Protein AF-A0A838WV63-F1 (afdb_monomer)

Nearest PDB structures (foldseek):
  8u72-assembly1_B  TM=3.103E-01  e=8.820E-01  Thermoflavifilum thermophilum
  8spo-assembly1_M  TM=3.133E-01  e=1.936E+00  Maribacter polysiphoniae
  8spo-assembly1_I  TM=3.544E-01  e=2.868E+00  Maribacter polysiphoniae
  8t17-assembly1_A  TM=2.321E-01  e=3.590E+00  Aequorea victoria

Mean predicted aligned error: 6.1 Å

Solvent-accessible surface area (backbone atoms only — not comparable to full-atom values): 7143 Å² total; per-residue (Å²): 138,81,93,67,79,80,77,50,71,65,59,53,47,53,50,50,51,51,54,49,46,53,54,42,21,76,72,57,63,69,53,69,60,72,39,77,46,80,49,81,47,103,86,50,74,60,31,39,37,38,28,40,41,70,53,100,91,30,85,27,48,41,65,36,60,57,99,84,40,67,54,29,19,42,32,49,40,38,32,34,27,65,35,99,81,69,79,46,87,28,71,48,30,35,39,42,35,35,18,60,29,86,49,75,89,56,80,53,80,46,71,51,76,48,55,65,83,66,83,70,89,122

Radius of gyration: 16.53 Å; Cα contacts (8 Å, |Δi|>4): 216; chains: 1; bounding box: 45×38×55 Å

Secondary structure (DSSP, 8-state):
----PPPPHHHHHHHHHHHHHHHHHHHHS-PPPEEEEEE--TTS--EEEEEE-BSSS-BSSEEEEETTEEEEEEEEEEEEEE-TTSSSEEEEEEEEEEEETT-TTS--SEEEEEETT-----

Foldseek 3Di:
DDPDDQDDLVRQVVVVQVVVQVVCCVQQVHDAHKDWDWDDDPPDFIKIKIWGDPDPPTPRWDFHDDVNAGFKTKTKIWIWGADPVNRHIDTQKMKIFMCGGSCPVDHGPDMDIDHPPPPPPD

Sequence (122 aa):
MSEHGEASLEELVDKFVGDLTRSLNAFAGECPPFKTTVVNSSQTRELVNIRFDQSEEAPGALLLKSRGQGVLSLAVTIGCTWDSASRFLAVEKSSFAVYPYDEVTKEPLFRVEYVRGSNKYR

Organism: NCBI:txid2594913

pLDDT: mean 87.93, std 14.03, range [34.78, 97.88]

Structure (mmCIF, N/CA/C/O backbone):
data_AF-A0A838WV63-F1
#
_entry.id   AF-A0A838WV63-F1
#
loop_
_atom_site.group_PDB
_atom_site.id
_atom_site.type_symbol
_atom_site.label_atom_id
_atom_site.label_alt_id
_atom_site.label_comp_id
_atom_site.label_asym_id
_atom_site.label_entity_id
_atom_site.label_seq_id
_atom_site.pdbx_PDB_ins_code
_atom_site.Cartn_x
_atom_site.Cartn_y
_atom_site.Cartn_z
_atom_site.occupancy
_atom_site.B_iso_or_equiv
_atom_site.auth_seq_id
_atom_site.auth_comp_id
_atom_site.auth_asym_id
_atom_site.auth_atom_id
_atom_site.pdbx_PDB_model_num
ATOM 1 N N . MET A 1 1 ? 7.818 3.273 -38.536 1.00 34.78 1 MET A N 1
ATOM 2 C CA . MET A 1 1 ? 8.295 4.105 -37.416 1.00 34.78 1 MET A CA 1
ATOM 3 C C . MET A 1 1 ? 7.078 4.389 -36.566 1.00 34.78 1 MET A C 1
ATOM 5 O O . MET A 1 1 ? 6.201 5.094 -37.039 1.00 34.78 1 MET A O 1
ATOM 9 N N . SER A 1 2 ? 6.939 3.709 -35.431 1.00 37.53 2 SER A N 1
ATOM 10 C CA . SER A 1 2 ? 5.717 3.772 -34.625 1.00 37.53 2 SER A CA 1
ATOM 11 C C . SER A 1 2 ? 5.930 4.753 -33.477 1.00 37.53 2 SER A C 1
ATOM 13 O O . SER A 1 2 ? 6.744 4.495 -32.596 1.00 37.53 2 SER A O 1
ATOM 15 N N . GLU A 1 3 ? 5.224 5.882 -33.527 1.00 40.59 3 GLU A N 1
ATOM 16 C CA . GLU A 1 3 ? 5.170 6.926 -32.498 1.00 40.59 3 GLU A CA 1
ATOM 17 C C . GLU A 1 3 ? 4.302 6.480 -31.307 1.00 40.59 3 GLU A C 1
ATOM 19 O O . GLU A 1 3 ? 3.187 6.954 -31.095 1.00 40.59 3 GLU A O 1
ATOM 24 N N . HIS A 1 4 ? 4.808 5.544 -30.512 1.00 41.09 4 HIS A N 1
ATOM 25 C CA . HIS A 1 4 ? 4.361 5.379 -29.132 1.00 41.09 4 HIS A CA 1
ATOM 26 C C . HIS A 1 4 ? 5.547 5.754 -28.255 1.00 41.09 4 HIS A C 1
ATOM 28 O O . HIS A 1 4 ? 6.509 4.996 -28.177 1.00 41.09 4 HIS A O 1
ATOM 34 N N . GLY A 1 5 ? 5.516 6.956 -27.671 1.00 52.34 5 GLY A N 1
ATOM 35 C CA . GLY A 1 5 ? 6.478 7.325 -26.636 1.00 52.34 5 GLY A CA 1
ATOM 36 C C . GLY A 1 5 ? 6.446 6.259 -25.544 1.00 52.34 5 GLY A C 1
ATOM 37 O O . GLY A 1 5 ? 5.362 5.859 -25.116 1.00 52.34 5 GLY A O 1
ATOM 38 N N . GLU A 1 6 ? 7.609 5.730 -25.169 1.00 71.69 6 GLU A N 1
ATOM 39 C CA . GLU A 1 6 ? 7.709 4.785 -24.059 1.00 71.69 6 GLU A CA 1
ATOM 40 C C . GLU A 1 6 ? 7.165 5.477 -22.802 1.00 71.69 6 GLU A C 1
ATOM 42 O O . GLU A 1 6 ? 7.687 6.516 -22.399 1.00 71.69 6 GLU A O 1
ATOM 47 N N . ALA A 1 7 ? 6.076 4.945 -22.236 1.00 80.56 7 ALA A N 1
ATOM 48 C CA . ALA A 1 7 ? 5.473 5.497 -21.026 1.00 80.56 7 ALA A CA 1
ATOM 49 C C . ALA A 1 7 ? 6.498 5.485 -19.886 1.00 80.56 7 ALA A C 1
ATOM 51 O O . ALA A 1 7 ? 7.239 4.509 -19.741 1.00 80.56 7 ALA A O 1
ATOM 52 N N . SER A 1 8 ? 6.541 6.538 -19.073 1.00 89.50 8 SER A N 1
ATOM 53 C CA . SER A 1 8 ? 7.466 6.593 -17.936 1.00 89.50 8 SER A CA 1
ATOM 54 C C . SER A 1 8 ? 7.053 5.601 -16.838 1.00 89.50 8 SER A C 1
ATOM 56 O O . SER A 1 8 ? 5.911 5.132 -16.783 1.00 89.50 8 SER A O 1
ATOM 58 N N . LEU A 1 9 ? 7.973 5.272 -15.922 1.00 91.12 9 LEU A N 1
ATOM 59 C CA . LEU A 1 9 ? 7.635 4.414 -14.783 1.00 91.12 9 LEU A CA 1
ATOM 60 C C . LEU A 1 9 ? 6.547 5.059 -13.921 1.00 91.12 9 LEU A C 1
ATOM 62 O O . LEU A 1 9 ? 5.659 4.360 -13.441 1.00 91.12 9 LEU A O 1
ATOM 66 N N . GLU A 1 10 ? 6.612 6.378 -13.753 1.00 91.75 10 GLU A N 1
ATOM 67 C CA . GLU A 1 10 ? 5.632 7.173 -13.013 1.00 91.75 10 GLU A CA 1
ATOM 68 C C . GLU A 1 10 ? 4.235 7.049 -13.635 1.00 91.75 10 GLU A C 1
ATOM 70 O O . GLU A 1 10 ? 3.288 6.730 -12.923 1.00 91.75 10 GLU A O 1
ATOM 75 N N . GLU A 1 11 ? 4.104 7.160 -14.961 1.00 93.00 11 GLU A N 1
ATOM 76 C CA . GLU A 1 11 ? 2.818 6.994 -15.659 1.00 93.00 11 GLU A CA 1
ATOM 77 C C . GLU A 1 11 ? 2.238 5.581 -15.482 1.00 93.00 11 GLU A C 1
ATOM 79 O O . GLU A 1 11 ? 1.032 5.397 -15.276 1.00 93.00 11 GLU A O 1
ATOM 84 N N . LEU A 1 12 ? 3.095 4.555 -15.538 1.00 95.38 12 LEU A N 1
ATOM 85 C CA . LEU A 1 12 ? 2.684 3.173 -15.285 1.00 95.38 12 LEU A CA 1
ATOM 86 C C .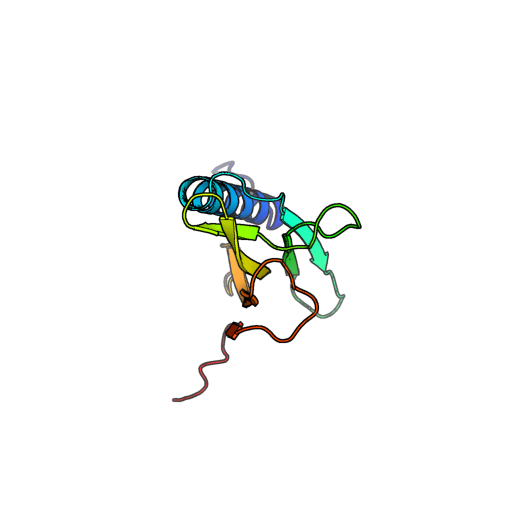 LEU A 1 12 ? 2.273 2.961 -13.823 1.00 95.38 12 LEU A C 1
ATOM 88 O O . LEU A 1 12 ? 1.307 2.237 -13.558 1.00 95.38 12 LEU A O 1
ATOM 92 N N . VAL A 1 13 ? 2.982 3.587 -12.881 1.00 96.69 13 VAL A N 1
ATOM 93 C CA . VAL A 1 13 ? 2.648 3.563 -11.454 1.00 96.69 13 VAL A CA 1
ATOM 94 C C . VAL A 1 13 ? 1.319 4.262 -11.203 1.00 96.69 13 VAL A C 1
ATOM 96 O O . VAL A 1 13 ? 0.487 3.697 -10.501 1.00 96.69 13 VAL A O 1
ATOM 99 N N . ASP A 1 14 ? 1.068 5.420 -11.805 1.00 96.12 14 ASP A N 1
ATOM 100 C CA . ASP A 1 14 ? -0.190 6.151 -11.652 1.00 96.12 14 ASP A CA 1
ATOM 101 C C . ASP A 1 14 ? -1.375 5.327 -12.159 1.00 96.12 14 ASP A C 1
ATOM 103 O O . ASP A 1 14 ? -2.408 5.215 -11.489 1.00 96.12 14 ASP A O 1
ATOM 107 N N . LYS A 1 15 ? -1.209 4.650 -13.301 1.00 96.94 15 LYS A N 1
ATOM 108 C CA . LYS A 1 15 ? -2.216 3.708 -13.800 1.00 96.94 15 LYS A CA 1
ATOM 109 C C . LYS A 1 15 ? -2.452 2.560 -12.814 1.00 96.94 15 LYS A C 1
ATOM 111 O O . LYS A 1 15 ? -3.605 2.246 -12.512 1.00 96.94 15 LYS A O 1
ATOM 116 N N . PHE A 1 16 ? -1.379 1.965 -12.292 1.00 97.12 16 PHE A N 1
ATOM 117 C CA . PHE A 1 16 ? -1.446 0.881 -11.312 1.00 97.12 16 PHE A CA 1
ATOM 118 C C . PHE A 1 16 ? -2.115 1.319 -9.995 1.00 97.12 16 PHE A C 1
ATOM 120 O O . PHE A 1 16 ? -2.966 0.603 -9.468 1.00 97.12 16 PHE A O 1
ATOM 127 N N . VAL A 1 17 ? -1.807 2.518 -9.494 1.00 97.62 17 VAL A N 1
ATOM 128 C CA . VAL A 1 17 ? -2.468 3.134 -8.333 1.00 97.62 17 VAL A CA 1
ATOM 129 C C . VAL A 1 17 ? -3.954 3.354 -8.612 1.00 97.62 17 VAL A C 1
ATOM 131 O O . VAL A 1 17 ? -4.788 3.091 -7.742 1.00 97.62 17 VAL A O 1
ATOM 134 N N . GLY A 1 18 ? -4.309 3.768 -9.829 1.00 97.75 18 GLY A N 1
ATOM 135 C CA . GLY A 1 18 ? -5.697 3.886 -10.269 1.00 97.75 18 GLY A CA 1
ATOM 136 C C . GLY A 1 18 ? -6.448 2.550 -10.230 1.00 97.75 18 GLY A C 1
ATOM 137 O O . GLY A 1 18 ? -7.575 2.492 -9.732 1.00 97.75 18 GLY A O 1
ATOM 138 N N . ASP A 1 19 ? -5.829 1.469 -10.711 1.00 97.56 19 ASP A N 1
ATOM 139 C CA . ASP A 1 19 ? -6.385 0.108 -10.641 1.00 97.56 19 ASP A CA 1
ATOM 140 C C . ASP A 1 19 ? -6.542 -0.381 -9.190 1.00 97.56 19 ASP A C 1
ATOM 142 O O . ASP A 1 19 ? -7.588 -0.933 -8.823 1.00 97.56 19 ASP A O 1
ATOM 146 N N . LEU A 1 20 ? -5.541 -0.130 -8.340 1.00 96.00 20 LEU A N 1
ATOM 147 C CA . LEU A 1 20 ? -5.567 -0.489 -6.921 1.00 96.00 20 LEU A CA 1
ATOM 148 C C . LEU A 1 20 ? -6.677 0.258 -6.172 1.00 96.00 20 LEU A C 1
ATOM 150 O O . LEU A 1 20 ? -7.473 -0.358 -5.465 1.00 96.00 20 LEU A O 1
ATOM 154 N N . THR A 1 21 ? -6.781 1.569 -6.392 1.00 96.94 21 THR A N 1
ATOM 155 C CA . THR A 1 21 ? -7.819 2.430 -5.809 1.00 96.94 21 THR A CA 1
ATOM 156 C C . THR A 1 21 ? -9.214 1.961 -6.207 1.00 96.94 21 THR A C 1
ATOM 158 O O . THR A 1 21 ? -10.086 1.823 -5.351 1.00 96.94 21 THR A O 1
ATOM 161 N N . ARG A 1 22 ? -9.442 1.655 -7.494 1.00 97.12 22 ARG A N 1
ATOM 162 C CA . ARG A 1 22 ? -10.731 1.113 -7.963 1.00 97.12 22 ARG A CA 1
ATOM 163 C C . ARG A 1 22 ? -11.080 -0.206 -7.282 1.00 97.12 22 ARG A C 1
ATOM 165 O O . ARG A 1 22 ? -12.216 -0.379 -6.851 1.00 97.12 22 ARG A O 1
ATOM 172 N N . SER A 1 23 ? -10.108 -1.107 -7.164 1.00 95.88 23 SER A N 1
ATOM 173 C CA . SER A 1 23 ? -10.309 -2.425 -6.555 1.00 95.88 23 SER A CA 1
ATOM 174 C C . SER A 1 23 ? -10.660 -2.316 -5.069 1.00 95.88 23 SER A C 1
ATOM 176 O O . SER A 1 23 ? -11.597 -2.959 -4.600 1.00 95.88 23 SER A O 1
ATOM 178 N N . LEU A 1 24 ? -9.947 -1.463 -4.331 1.00 95.31 24 LEU A N 1
ATOM 179 C CA . LEU A 1 24 ? -10.185 -1.254 -2.904 1.00 95.31 24 LEU A CA 1
ATOM 180 C C . LEU A 1 24 ? -11.479 -0.485 -2.631 1.00 95.31 24 LEU A C 1
ATOM 182 O O . LEU A 1 24 ? -12.191 -0.847 -1.701 1.00 95.31 24 LEU A O 1
ATOM 186 N N . ASN A 1 25 ? -11.837 0.500 -3.458 1.00 95.12 25 ASN A N 1
ATOM 187 C CA . ASN A 1 25 ? -13.146 1.156 -3.384 1.00 95.12 25 ASN A CA 1
ATOM 188 C C . ASN A 1 25 ? -14.286 0.160 -3.617 1.00 95.12 25 ASN A C 1
ATOM 190 O O . ASN A 1 25 ? -15.247 0.130 -2.856 1.00 95.12 25 ASN A O 1
ATOM 194 N N . ALA A 1 26 ? -14.175 -0.700 -4.634 1.00 94.50 26 ALA A N 1
ATOM 195 C CA . ALA A 1 26 ? -15.195 -1.713 -4.901 1.00 94.50 26 ALA A CA 1
ATOM 196 C C . ALA A 1 26 ? -15.385 -2.686 -3.722 1.00 94.50 26 ALA A C 1
ATOM 198 O O . ALA A 1 26 ? -16.488 -3.181 -3.505 1.00 94.50 26 ALA A O 1
ATOM 199 N N . PHE A 1 27 ? -14.323 -2.947 -2.955 1.00 92.44 27 PHE A N 1
ATOM 200 C CA . PHE A 1 27 ? -14.350 -3.853 -1.810 1.00 92.44 27 PHE A CA 1
ATOM 201 C C . PHE A 1 27 ? -14.771 -3.183 -0.491 1.00 92.44 27 PHE A C 1
ATOM 203 O O . PHE A 1 27 ? -15.608 -3.718 0.233 1.00 92.44 27 PHE A O 1
ATOM 210 N N . ALA A 1 28 ? -14.186 -2.031 -0.158 1.00 92.00 28 ALA A N 1
ATOM 211 C CA . ALA A 1 28 ? -14.312 -1.366 1.142 1.00 92.00 28 ALA A CA 1
ATOM 212 C C . ALA A 1 28 ? -15.167 -0.084 1.107 1.00 92.00 28 ALA A C 1
ATOM 214 O O . ALA A 1 28 ? -15.401 0.537 2.146 1.00 92.00 28 ALA A O 1
ATOM 215 N N . GLY A 1 29 ? -15.652 0.312 -0.071 1.00 89.12 29 GLY A N 1
ATOM 216 C CA . GLY A 1 29 ? -16.414 1.537 -0.300 1.00 89.12 29 GLY A CA 1
ATOM 217 C C . GLY A 1 29 ? -15.506 2.738 -0.539 1.00 89.12 29 GLY A C 1
ATOM 218 O O . GLY A 1 29 ? -15.418 3.218 -1.664 1.00 89.12 29 GLY A O 1
ATOM 219 N N . GLU A 1 30 ? -14.836 3.206 0.513 1.00 88.56 30 GLU A N 1
ATOM 220 C CA . GLU A 1 30 ? -13.975 4.391 0.469 1.00 88.56 30 GLU A CA 1
ATOM 221 C C . GLU A 1 30 ? -12.511 4.009 0.697 1.00 88.56 30 GLU A C 1
ATOM 223 O O . GLU A 1 30 ? -12.126 3.521 1.759 1.00 88.56 30 GLU A O 1
ATOM 228 N N . CYS A 1 31 ? -11.697 4.227 -0.330 1.00 92.88 31 CYS A N 1
ATOM 229 C CA . CYS A 1 31 ? -10.264 4.007 -0.339 1.00 92.88 31 CYS A CA 1
ATOM 230 C C . CYS A 1 31 ? -9.548 5.330 -0.054 1.00 92.88 31 CYS A C 1
ATOM 232 O O . CYS A 1 31 ? -9.689 6.266 -0.846 1.00 92.88 31 CYS A O 1
ATOM 234 N N . PRO A 1 32 ? -8.734 5.407 1.014 1.00 93.19 32 PRO A N 1
ATOM 235 C CA . PRO A 1 32 ? -7.841 6.535 1.222 1.00 93.19 32 PRO A CA 1
ATOM 236 C C . PRO A 1 32 ? -6.930 6.741 0.004 1.00 93.19 32 PRO A C 1
ATOM 238 O O . PRO A 1 32 ? -6.578 5.763 -0.672 1.00 93.19 32 PRO A O 1
ATOM 241 N N . PRO A 1 33 ? -6.522 7.987 -0.280 1.00 94.56 33 PRO A N 1
ATOM 242 C CA . PRO A 1 33 ? -5.612 8.260 -1.377 1.00 94.56 33 PRO A CA 1
ATOM 243 C C . PRO A 1 33 ? -4.265 7.573 -1.143 1.00 94.56 33 PRO A C 1
ATOM 245 O O . PRO A 1 33 ? -3.778 7.454 -0.015 1.00 94.56 33 PRO A O 1
ATOM 248 N N . PHE A 1 34 ? -3.642 7.145 -2.236 1.00 96.62 34 PHE A N 1
ATOM 249 C CA . PHE A 1 34 ? -2.252 6.718 -2.221 1.00 96.62 34 PHE A CA 1
ATOM 250 C C . PHE A 1 34 ? -1.327 7.915 -2.423 1.00 96.62 34 PHE A C 1
ATOM 252 O O . PHE A 1 34 ? -1.618 8.827 -3.195 1.00 96.62 34 PHE A O 1
ATOM 259 N N . LYS A 1 35 ? -0.170 7.858 -1.772 1.00 95.62 35 LYS A N 1
ATOM 260 C CA . LYS A 1 35 ? 0.972 8.730 -1.995 1.00 95.62 35 LYS A CA 1
ATOM 261 C C . LYS A 1 35 ? 2.088 7.940 -2.663 1.00 95.62 35 LYS A C 1
ATOM 263 O O . LYS A 1 35 ? 2.465 6.861 -2.191 1.00 95.62 35 LYS A O 1
ATOM 268 N N . THR A 1 36 ? 2.624 8.502 -3.739 1.00 95.94 36 THR A N 1
ATOM 269 C CA . THR A 1 36 ? 3.781 7.977 -4.460 1.00 95.94 36 THR A CA 1
ATOM 270 C C . THR A 1 36 ? 5.026 8.789 -4.105 1.00 95.94 36 THR A C 1
ATOM 272 O O . THR A 1 36 ? 4.984 10.014 -3.996 1.00 95.94 36 THR A O 1
ATOM 275 N N . THR A 1 37 ? 6.147 8.106 -3.886 1.00 94.44 37 THR A N 1
ATOM 276 C CA . THR A 1 37 ? 7.443 8.743 -3.630 1.00 94.44 37 THR A CA 1
ATOM 277 C C . THR A 1 37 ? 8.508 8.078 -4.483 1.00 94.44 37 THR A C 1
ATOM 279 O O . THR A 1 37 ? 8.796 6.890 -4.309 1.00 94.44 37 THR A O 1
ATOM 282 N N . VAL A 1 38 ? 9.129 8.857 -5.365 1.00 91.50 38 VAL A N 1
ATOM 283 C CA . VAL A 1 38 ? 10.284 8.418 -6.149 1.00 91.50 38 VAL A CA 1
ATOM 284 C C . VAL A 1 38 ? 11.519 8.402 -5.254 1.00 91.50 38 VAL A C 1
ATOM 286 O O . VAL A 1 38 ? 11.855 9.388 -4.599 1.00 91.50 38 VAL A O 1
ATOM 289 N N . VAL A 1 39 ? 12.194 7.261 -5.208 1.00 86.81 39 VAL A N 1
ATOM 290 C CA . VAL A 1 39 ? 13.451 7.061 -4.495 1.00 86.81 39 VAL A CA 1
ATOM 291 C C . VAL A 1 39 ? 14.530 6.826 -5.537 1.00 86.81 39 VAL A C 1
ATOM 293 O O . VAL A 1 39 ? 14.744 5.708 -6.002 1.00 86.81 39 VAL A O 1
ATOM 296 N N . ASN A 1 40 ? 15.211 7.911 -5.893 1.00 75.31 40 ASN A N 1
ATOM 297 C CA . ASN A 1 40 ? 16.376 7.874 -6.762 1.00 75.31 40 ASN A CA 1
ATOM 298 C C . ASN A 1 40 ? 17.637 7.846 -5.897 1.00 75.31 40 ASN A C 1
ATOM 300 O O . ASN A 1 40 ? 17.918 8.785 -5.155 1.00 75.31 40 ASN A O 1
ATOM 304 N N . SER A 1 41 ? 18.403 6.762 -5.995 1.00 60.81 41 SER A N 1
ATOM 305 C CA . SER A 1 41 ? 19.779 6.699 -5.505 1.00 60.81 41 SER A CA 1
ATOM 306 C C . SER A 1 41 ? 20.693 6.511 -6.704 1.00 60.81 41 SER A C 1
ATOM 308 O O . SER A 1 41 ? 20.375 5.750 -7.614 1.00 60.81 41 SER A O 1
ATOM 310 N N . SER A 1 42 ? 21.852 7.166 -6.692 1.00 60.47 42 SER A N 1
ATOM 311 C CA . SER A 1 42 ? 22.861 7.092 -7.758 1.00 60.47 42 SER A CA 1
ATOM 312 C C . SER A 1 42 ? 23.385 5.674 -8.035 1.00 60.47 42 SER A C 1
ATOM 314 O O . SER A 1 42 ? 24.103 5.474 -9.010 1.00 60.47 42 SER A O 1
ATOM 316 N N . GLN A 1 43 ? 23.033 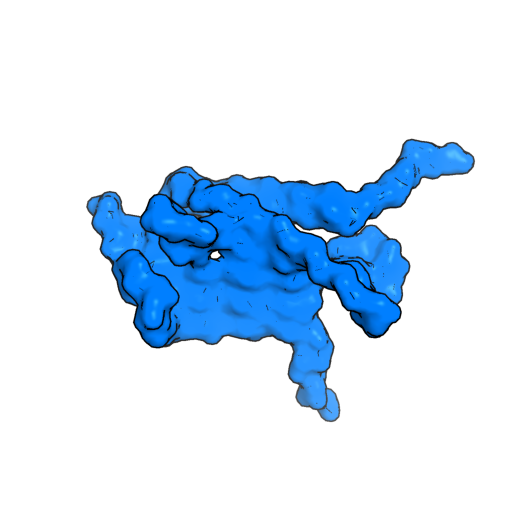4.692 -7.199 1.00 60.69 43 GLN A N 1
ATOM 317 C CA . GLN A 1 43 ? 23.468 3.297 -7.300 1.00 60.69 43 GLN A CA 1
ATOM 318 C C . GLN A 1 43 ? 22.327 2.292 -7.529 1.00 60.69 43 GLN A C 1
ATOM 320 O O . GLN A 1 43 ? 22.605 1.117 -7.765 1.00 60.69 43 GLN A O 1
ATOM 325 N N . THR A 1 44 ? 21.054 2.701 -7.457 1.00 64.69 44 THR A N 1
ATOM 326 C CA . THR A 1 44 ? 19.910 1.785 -7.619 1.00 64.69 44 THR A CA 1
ATOM 327 C C . THR A 1 44 ? 19.069 2.155 -8.829 1.00 64.69 44 THR A C 1
ATOM 329 O O . THR A 1 44 ? 18.985 3.319 -9.209 1.00 64.69 44 THR A O 1
ATOM 332 N N . ARG A 1 45 ? 18.399 1.157 -9.419 1.00 77.19 45 ARG A N 1
ATOM 333 C CA . ARG A 1 45 ? 17.324 1.414 -10.386 1.00 77.19 45 ARG A CA 1
ATOM 334 C C . ARG A 1 45 ? 16.270 2.321 -9.749 1.00 77.19 45 ARG A C 1
ATOM 336 O O . ARG A 1 45 ? 16.059 2.253 -8.537 1.00 77.19 45 ARG A O 1
ATOM 343 N N . GLU A 1 46 ? 15.629 3.134 -10.580 1.00 88.25 46 GLU A N 1
ATOM 344 C CA . GLU A 1 46 ? 14.487 3.961 -10.197 1.00 88.25 46 GLU A CA 1
ATOM 345 C C . GLU A 1 46 ? 13.456 3.112 -9.440 1.00 88.25 46 GLU A C 1
ATOM 347 O O . GLU A 1 46 ? 13.059 2.033 -9.900 1.00 88.25 46 GLU A O 1
ATOM 352 N N . LEU A 1 47 ? 13.073 3.572 -8.249 1.00 92.31 47 LEU A N 1
ATOM 353 C CA . LEU A 1 47 ? 12.111 2.903 -7.384 1.00 92.31 47 LEU A CA 1
ATOM 354 C C . L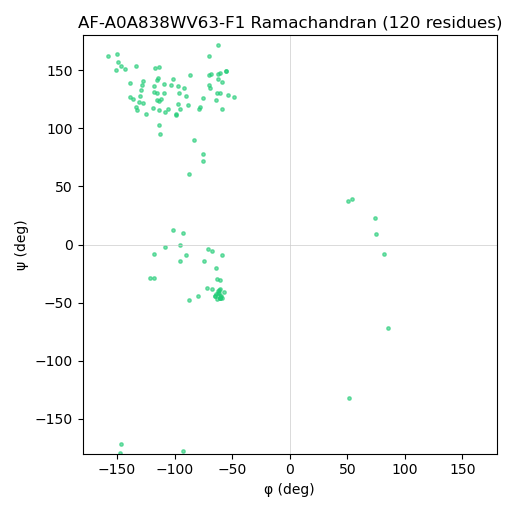EU A 1 47 ? 11.027 3.898 -6.989 1.00 92.31 47 LEU A C 1
ATOM 356 O O . LEU A 1 47 ? 11.309 4.902 -6.340 1.00 92.31 47 LEU A O 1
ATOM 360 N N . VAL A 1 48 ? 9.777 3.582 -7.296 1.00 95.50 48 VAL A N 1
ATOM 361 C CA . VAL A 1 48 ? 8.617 4.365 -6.874 1.00 95.50 48 VAL A CA 1
ATOM 362 C C . VAL A 1 48 ? 7.909 3.610 -5.758 1.00 95.50 48 VAL A C 1
ATOM 364 O O . VAL A 1 48 ? 7.441 2.490 -5.953 1.00 95.50 48 VAL A O 1
ATOM 367 N N . ASN A 1 49 ? 7.855 4.197 -4.564 1.00 96.12 49 ASN A N 1
ATOM 368 C CA . ASN A 1 49 ? 7.126 3.620 -3.438 1.00 96.12 49 ASN A CA 1
ATOM 369 C C . ASN A 1 49 ? 5.701 4.162 -3.403 1.00 96.12 49 ASN A C 1
ATOM 371 O O . ASN A 1 49 ? 5.493 5.365 -3.500 1.00 96.12 49 ASN A O 1
ATOM 375 N N . ILE A 1 50 ? 4.747 3.266 -3.206 1.00 97.50 50 ILE A N 1
ATOM 376 C CA . ILE A 1 50 ? 3.317 3.521 -3.095 1.00 97.50 50 ILE A CA 1
ATOM 377 C C . ILE A 1 50 ? 2.905 3.136 -1.678 1.00 97.50 50 ILE A C 1
ATOM 379 O O . ILE A 1 50 ? 3.216 2.032 -1.226 1.00 97.50 50 ILE A O 1
ATOM 383 N N . ARG A 1 51 ? 2.194 4.021 -0.986 1.00 96.94 51 ARG A N 1
ATOM 384 C CA . ARG A 1 51 ? 1.546 3.744 0.305 1.00 96.94 51 ARG A CA 1
ATOM 385 C C . ARG A 1 51 ? 0.298 4.601 0.454 1.00 96.94 51 ARG A C 1
ATOM 387 O O . ARG A 1 51 ? 0.160 5.568 -0.286 1.00 96.94 51 ARG A O 1
ATOM 394 N N . PHE A 1 52 ? -0.596 4.286 1.385 1.00 96.25 52 PHE A N 1
ATOM 395 C CA . PHE A 1 52 ? -1.657 5.238 1.730 1.00 96.25 52 PHE A CA 1
ATOM 396 C C . PHE A 1 52 ? -1.055 6.536 2.266 1.00 96.25 52 PHE A C 1
ATOM 398 O O . PHE A 1 52 ? 0.014 6.519 2.887 1.00 96.25 52 PHE A O 1
ATOM 405 N N . ASP A 1 53 ? -1.728 7.654 2.011 1.00 93.56 53 ASP A N 1
ATOM 406 C CA . ASP A 1 53 ? -1.314 8.921 2.596 1.00 93.56 53 ASP A CA 1
ATOM 407 C C . ASP A 1 53 ? -1.409 8.867 4.126 1.00 93.56 53 ASP A C 1
ATOM 409 O O . ASP A 1 53 ? -2.300 8.228 4.692 1.00 93.56 53 ASP A O 1
ATOM 413 N N . GLN A 1 54 ? -0.441 9.502 4.782 1.00 88.56 54 GLN A N 1
ATOM 414 C CA . GLN A 1 54 ? -0.288 9.468 6.230 1.00 88.56 54 GLN A CA 1
ATOM 415 C C . GLN A 1 54 ? -0.069 10.888 6.754 1.00 88.56 54 GLN A C 1
ATOM 417 O O . GLN A 1 54 ? 0.952 11.512 6.450 1.00 88.56 54 GLN A O 1
ATOM 422 N N . SER A 1 55 ? -1.016 11.363 7.556 1.00 86.25 55 SER A N 1
ATOM 423 C CA . SER A 1 55 ? -1.027 12.668 8.224 1.00 86.25 55 SER A CA 1
ATOM 424 C C . SER A 1 55 ? -1.717 12.547 9.589 1.00 86.25 55 SER A C 1
ATOM 426 O O . SER A 1 55 ? -2.024 11.441 10.032 1.00 86.25 55 SER A O 1
ATOM 428 N N . GLU A 1 56 ? -1.967 13.665 10.273 1.00 80.12 56 GLU A N 1
ATOM 429 C CA . GLU A 1 56 ? -2.783 13.654 11.496 1.00 80.12 56 GLU A CA 1
ATOM 430 C C . GLU A 1 56 ? -4.233 13.215 11.212 1.00 80.12 56 GLU A C 1
ATOM 432 O O . GLU A 1 56 ? -4.869 12.579 12.048 1.00 80.12 56 GLU A O 1
ATOM 437 N N . GLU A 1 57 ? -4.733 13.487 10.006 1.00 79.88 57 GLU A N 1
ATOM 438 C CA . GLU A 1 57 ? -6.084 13.160 9.542 1.00 79.88 57 GLU A CA 1
ATOM 439 C C . GLU A 1 57 ? -6.163 11.834 8.768 1.00 79.88 57 GLU A C 1
ATOM 441 O O . GLU A 1 57 ? -7.258 11.315 8.543 1.00 79.88 57 GLU A O 1
ATOM 446 N N . ALA A 1 58 ? -5.021 11.279 8.350 1.00 83.81 58 ALA A N 1
ATOM 447 C CA . ALA A 1 58 ? -4.944 10.052 7.565 1.00 83.81 58 ALA A CA 1
ATOM 448 C C . ALA A 1 58 ? -4.030 9.025 8.256 1.00 83.81 58 ALA A C 1
ATOM 450 O O . ALA A 1 58 ? -2.814 9.212 8.292 1.00 83.81 58 ALA A O 1
ATOM 451 N N . PRO A 1 59 ? -4.554 7.892 8.757 1.00 85.62 59 PRO A N 1
ATOM 452 C CA . PRO A 1 59 ? -3.752 6.932 9.517 1.00 85.62 59 PRO A CA 1
ATOM 453 C C . PRO A 1 59 ? -2.734 6.156 8.662 1.00 85.62 59 PRO A C 1
ATOM 455 O O . PRO A 1 59 ? -1.962 5.366 9.197 1.00 85.62 59 PRO A O 1
ATOM 458 N N . GLY A 1 60 ? -2.706 6.334 7.336 1.00 93.00 60 GLY A N 1
ATOM 459 C CA . GLY A 1 60 ? -1.862 5.524 6.453 1.00 93.00 60 GLY A CA 1
ATOM 460 C C . GLY A 1 60 ? -2.381 4.097 6.253 1.00 93.00 60 GLY A C 1
ATOM 461 O O . GLY A 1 60 ? -1.607 3.201 5.911 1.00 93.00 60 GLY A O 1
ATOM 462 N N . ALA A 1 61 ? -3.682 3.869 6.454 1.00 94.62 61 ALA A N 1
ATOM 463 C CA . ALA A 1 61 ? -4.323 2.573 6.264 1.00 94.62 61 ALA A CA 1
ATOM 464 C C . ALA A 1 61 ? -5.783 2.695 5.820 1.00 94.62 61 ALA A C 1
ATOM 466 O O . ALA A 1 61 ? -6.456 3.690 6.084 1.00 94.62 61 ALA A O 1
ATOM 467 N N . LEU A 1 62 ? -6.275 1.634 5.186 1.00 95.06 62 LEU A N 1
ATOM 468 C CA . LEU A 1 62 ? -7.677 1.448 4.836 1.00 95.06 62 LEU A CA 1
ATOM 469 C C . LEU A 1 62 ? -8.426 0.762 5.985 1.00 95.06 62 LEU A C 1
ATOM 471 O O . LEU A 1 62 ? -8.114 -0.382 6.321 1.00 95.06 62 LEU A O 1
ATOM 475 N N . LEU A 1 63 ? -9.449 1.421 6.536 1.00 94.25 63 LEU A N 1
ATOM 476 C CA . LEU A 1 63 ? -10.332 0.834 7.546 1.00 94.25 63 LEU A CA 1
ATOM 477 C C . LEU A 1 63 ? -11.371 -0.092 6.894 1.00 94.25 63 LEU A C 1
ATOM 479 O O . LEU A 1 63 ? -12.249 0.346 6.152 1.00 94.25 63 LEU A O 1
ATOM 483 N N . LEU A 1 64 ? -11.311 -1.376 7.229 1.00 94.31 64 LEU A N 1
ATOM 484 C CA . LEU A 1 64 ? -12.252 -2.402 6.798 1.00 94.31 64 LEU A CA 1
ATOM 485 C C . LEU A 1 64 ? -13.397 -2.517 7.801 1.00 94.31 64 LEU A C 1
ATOM 487 O O . LEU A 1 64 ? -13.187 -2.692 9.007 1.00 94.31 64 LEU A O 1
ATOM 491 N N . LYS A 1 65 ? -14.627 -2.438 7.289 1.00 93.75 65 LYS A N 1
ATOM 492 C CA . LYS A 1 65 ? -15.841 -2.386 8.104 1.00 93.75 65 LYS A CA 1
ATOM 493 C C . LYS A 1 65 ? -16.641 -3.683 8.001 1.00 93.75 65 LYS A C 1
ATOM 495 O O . LYS A 1 65 ? -16.859 -4.204 6.913 1.00 93.75 65 LYS A O 1
ATOM 500 N N . SER A 1 66 ? -17.159 -4.155 9.130 1.00 92.50 66 SER A N 1
ATOM 501 C CA . SER A 1 66 ? -18.188 -5.191 9.209 1.00 92.50 66 SER A CA 1
ATOM 502 C C . SER A 1 66 ? -19.459 -4.570 9.770 1.00 92.50 66 SER A C 1
ATOM 504 O O . SER A 1 66 ? -19.432 -3.954 10.832 1.00 92.50 66 SER A O 1
ATOM 506 N N . ARG A 1 67 ? -20.579 -4.675 9.041 1.00 91.94 67 ARG A N 1
ATOM 507 C CA . ARG A 1 67 ? -21.864 -4.047 9.421 1.00 91.94 67 ARG A CA 1
ATOM 508 C C . ARG A 1 67 ? -21.731 -2.549 9.763 1.00 91.94 67 ARG A C 1
ATOM 510 O O . ARG A 1 67 ? -22.366 -2.056 10.688 1.00 91.94 67 ARG A O 1
ATOM 517 N N . GLY A 1 68 ? -20.873 -1.838 9.030 1.00 89.75 68 GLY A N 1
ATOM 518 C CA . GLY A 1 68 ? -20.595 -0.411 9.234 1.00 89.75 68 GLY A CA 1
ATOM 519 C C . GLY A 1 68 ? -19.592 -0.089 10.349 1.00 89.75 68 GLY A C 1
ATOM 520 O O . GLY A 1 68 ? -19.161 1.056 10.442 1.00 89.75 68 GLY A O 1
ATOM 521 N N . GLN A 1 69 ? -19.167 -1.072 11.147 1.00 92.31 69 GLN A N 1
ATOM 522 C CA . GLN A 1 69 ? -18.188 -0.890 12.220 1.00 92.31 69 GLN A CA 1
ATOM 523 C C . GLN A 1 69 ? -16.784 -1.260 11.742 1.00 92.31 69 GLN A C 1
ATOM 525 O O . GLN A 1 69 ? -16.598 -2.328 11.165 1.00 92.31 69 GLN A O 1
ATOM 530 N N . GLY A 1 70 ? -15.798 -0.393 11.978 1.00 92.50 70 GLY A N 1
ATOM 531 C CA . GLY A 1 70 ? -14.394 -0.683 11.685 1.00 92.50 70 GLY A CA 1
ATOM 532 C C . GLY A 1 70 ? -13.890 -1.842 12.540 1.00 92.50 70 GLY A C 1
ATOM 533 O O . GLY A 1 70 ? -14.002 -1.793 13.760 1.00 92.50 70 GLY A O 1
ATOM 534 N N . VAL A 1 71 ? -13.368 -2.888 11.903 1.00 94.69 71 VAL A N 1
ATOM 535 C CA . VAL A 1 71 ? -12.894 -4.103 12.591 1.00 94.69 71 VAL A CA 1
ATOM 536 C C . VAL A 1 71 ? -11.424 -4.393 12.327 1.00 94.69 71 VAL A C 1
ATOM 538 O O . VAL A 1 71 ? -10.764 -4.987 13.175 1.00 94.69 71 VAL A O 1
ATOM 541 N N . LEU A 1 72 ? -10.907 -3.975 11.172 1.00 95.38 72 LEU A N 1
ATOM 542 C CA . LEU A 1 72 ? -9.523 -4.193 10.765 1.00 95.38 72 LEU A CA 1
ATOM 543 C C . LEU A 1 72 ? -9.008 -2.982 9.998 1.00 95.38 72 LEU A C 1
ATOM 545 O O . LEU A 1 72 ? -9.777 -2.352 9.277 1.00 95.38 72 LEU A O 1
ATOM 549 N N . SER A 1 73 ? -7.707 -2.731 10.062 1.00 95.56 73 SER A N 1
ATOM 550 C CA . SER A 1 73 ? -7.031 -1.769 9.192 1.00 95.56 73 SER A CA 1
ATOM 551 C C . SER A 1 73 ? -5.996 -2.464 8.330 1.00 95.56 73 SER A C 1
ATOM 553 O O . SER A 1 73 ? -5.239 -3.303 8.811 1.00 95.56 73 SER A O 1
ATOM 555 N N . LEU A 1 74 ? -5.955 -2.105 7.052 1.00 96.25 74 LEU A N 1
ATOM 556 C CA . LEU A 1 74 ? -4.987 -2.603 6.086 1.00 96.25 74 LEU A CA 1
ATOM 557 C C . LEU A 1 74 ? -3.991 -1.494 5.744 1.00 96.25 74 LEU A C 1
ATOM 559 O O . LEU A 1 74 ? -4.360 -0.515 5.097 1.00 96.25 74 LEU A O 1
ATOM 563 N N . ALA A 1 75 ? -2.726 -1.669 6.118 1.00 96.00 75 ALA A N 1
ATOM 564 C CA . ALA A 1 75 ? -1.633 -0.837 5.628 1.00 96.00 75 ALA A CA 1
ATOM 565 C C . ALA A 1 75 ? -0.934 -1.534 4.456 1.00 96.00 75 ALA A C 1
ATOM 567 O O . ALA A 1 75 ? -0.659 -2.739 4.500 1.00 96.00 75 ALA A O 1
ATOM 568 N N . VAL A 1 76 ? -0.631 -0.767 3.410 1.00 96.12 76 VAL A N 1
ATOM 569 C CA . VAL A 1 76 ? -0.007 -1.272 2.185 1.00 96.12 76 VAL A CA 1
ATOM 570 C C . VAL 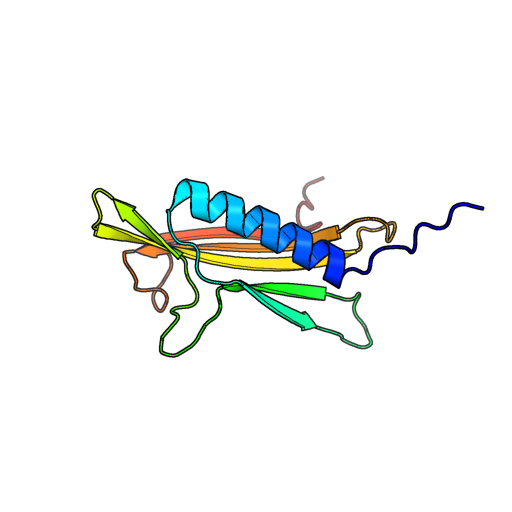A 1 76 ? 1.205 -0.424 1.836 1.00 96.12 76 VAL A C 1
ATOM 572 O O . VAL A 1 76 ? 1.117 0.801 1.801 1.00 96.12 76 VAL A O 1
ATOM 575 N N . THR A 1 77 ? 2.308 -1.097 1.515 1.00 96.94 77 THR A N 1
ATOM 576 C CA . THR A 1 77 ? 3.487 -0.487 0.894 1.00 96.94 77 THR A CA 1
ATOM 577 C C . THR A 1 77 ? 3.889 -1.314 -0.317 1.00 96.94 77 THR A C 1
ATOM 579 O O . THR A 1 77 ? 4.082 -2.522 -0.192 1.00 96.94 77 THR A O 1
ATOM 582 N N . ILE A 1 78 ? 4.056 -0.688 -1.480 1.00 97.88 78 ILE A N 1
ATOM 583 C CA . ILE A 1 78 ? 4.475 -1.350 -2.724 1.00 97.88 78 ILE A CA 1
ATOM 584 C C . ILE A 1 78 ? 5.621 -0.548 -3.335 1.00 97.88 78 ILE A C 1
ATOM 586 O O . ILE A 1 78 ? 5.479 0.640 -3.588 1.00 97.88 78 ILE A O 1
ATOM 590 N N . GLY A 1 79 ? 6.767 -1.184 -3.556 1.00 96.56 79 GLY A N 1
ATOM 591 C CA . GLY A 1 79 ? 7.896 -0.614 -4.284 1.00 96.56 79 GLY A CA 1
ATOM 592 C C . GLY A 1 79 ? 7.894 -1.120 -5.719 1.00 96.56 79 GLY A C 1
ATOM 593 O O . GLY A 1 79 ? 8.135 -2.307 -5.947 1.00 96.56 79 GLY A O 1
ATOM 594 N N . CYS A 1 80 ? 7.642 -0.227 -6.668 1.00 96.25 80 CYS A N 1
ATOM 595 C CA . CYS A 1 80 ? 7.622 -0.502 -8.098 1.00 96.25 80 CYS A CA 1
ATOM 596 C C . CYS A 1 80 ? 8.916 -0.029 -8.759 1.00 96.25 80 CYS A C 1
ATOM 598 O O . CYS A 1 80 ? 9.463 1.015 -8.419 1.00 96.25 80 CYS A O 1
ATOM 600 N N . THR A 1 81 ? 9.400 -0.799 -9.719 1.00 95.06 81 THR A N 1
ATOM 601 C CA . THR A 1 81 ? 10.572 -0.495 -10.539 1.00 95.06 81 THR A CA 1
ATOM 602 C C . THR A 1 81 ? 10.355 -1.077 -11.932 1.00 95.06 81 THR A C 1
ATOM 604 O O . THR A 1 81 ? 9.333 -1.706 -12.205 1.00 95.06 81 THR A O 1
ATOM 607 N N . TRP A 1 82 ? 11.323 -0.911 -1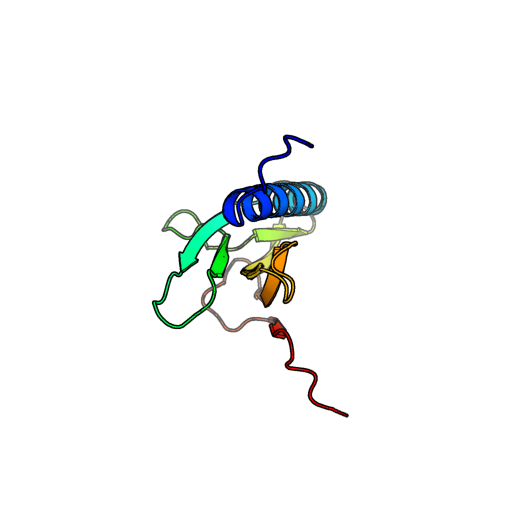2.815 1.00 93.81 82 TRP A N 1
ATOM 608 C CA . TRP A 1 82 ? 11.327 -1.588 -14.100 1.00 93.81 82 TRP A CA 1
ATOM 609 C C . TRP A 1 82 ? 11.576 -3.101 -13.957 1.00 93.81 82 TRP A C 1
ATOM 611 O O . TRP A 1 82 ? 12.321 -3.587 -13.089 1.00 93.81 82 TRP A O 1
ATOM 621 N N . ASP A 1 83 ? 10.956 -3.891 -14.829 1.00 90.88 83 ASP A N 1
ATOM 622 C CA . ASP A 1 83 ? 11.327 -5.289 -15.022 1.00 90.88 83 ASP A CA 1
ATOM 623 C C . ASP A 1 83 ? 12.777 -5.418 -15.528 1.00 90.88 83 ASP A C 1
ATOM 62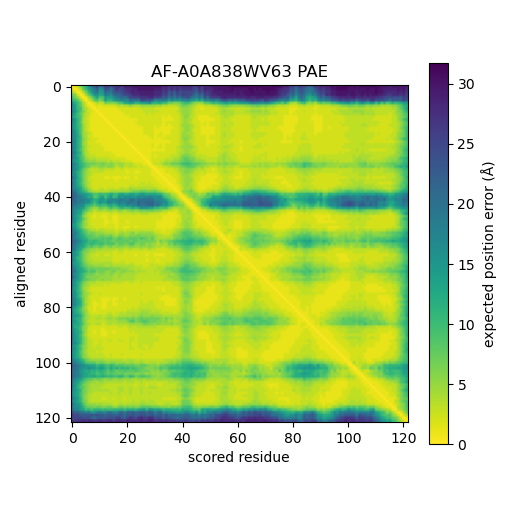5 O O . ASP A 1 83 ? 13.464 -4.442 -15.830 1.00 90.88 83 ASP A O 1
ATOM 629 N N . SER A 1 84 ? 13.303 -6.643 -15.592 1.00 87.38 84 SER A N 1
ATOM 630 C CA . SER A 1 84 ? 14.695 -6.855 -16.012 1.00 87.38 84 SER A CA 1
ATOM 631 C C . SER A 1 84 ? 14.973 -6.437 -17.458 1.00 87.38 84 SER A C 1
ATOM 633 O O . SER A 1 84 ? 16.136 -6.251 -17.802 1.00 87.38 84 SER A O 1
ATOM 635 N N . ALA A 1 85 ? 13.930 -6.329 -18.288 1.00 88.25 85 ALA A N 1
ATOM 636 C CA . ALA A 1 85 ? 14.016 -5.899 -19.677 1.00 88.25 85 ALA A CA 1
ATOM 637 C C . ALA A 1 85 ? 13.745 -4.395 -19.869 1.00 88.25 85 ALA A C 1
ATOM 639 O O . ALA 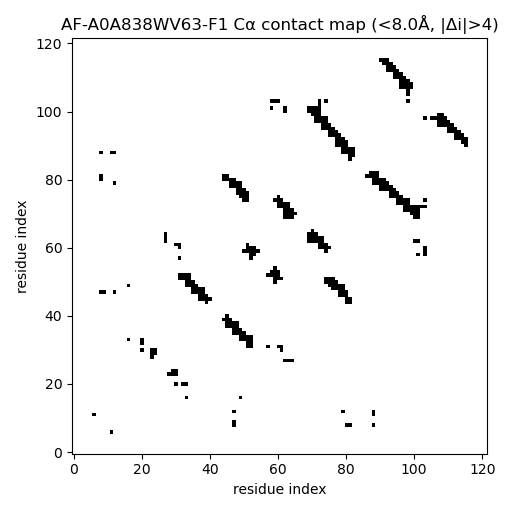A 1 85 ? 13.797 -3.940 -21.006 1.00 88.25 85 ALA A O 1
ATOM 640 N N . SER A 1 86 ? 13.452 -3.646 -18.799 1.00 85.81 86 SER A N 1
ATOM 641 C CA . SER A 1 86 ? 13.074 -2.227 -18.843 1.00 85.81 86 SER A CA 1
ATOM 642 C C . SER A 1 86 ? 11.890 -1.914 -19.765 1.00 85.81 86 SER A C 1
ATOM 644 O O . SER A 1 86 ? 11.893 -0.913 -20.467 1.00 85.81 86 SER A O 1
ATOM 646 N N . ARG A 1 87 ? 10.881 -2.790 -19.788 1.00 86.50 87 ARG A N 1
ATOM 647 C CA . ARG A 1 87 ? 9.678 -2.654 -20.628 1.00 86.50 87 ARG A CA 1
ATOM 648 C C . ARG A 1 87 ? 8.389 -2.526 -19.835 1.00 86.50 87 ARG A C 1
ATOM 650 O O . ARG A 1 87 ? 7.429 -1.946 -20.327 1.00 86.50 87 ARG A O 1
ATOM 657 N N . PHE A 1 88 ? 8.337 -3.110 -18.641 1.00 91.25 88 PHE A N 1
ATOM 658 C CA . PHE A 1 88 ? 7.110 -3.172 -17.854 1.00 91.25 88 PHE A CA 1
ATOM 659 C C . PHE A 1 88 ? 7.359 -2.784 -16.402 1.00 91.25 88 PHE A C 1
ATOM 661 O O . PHE A 1 88 ? 8.449 -2.991 -15.866 1.00 91.25 88 PHE A O 1
ATOM 668 N N . LEU A 1 89 ? 6.310 -2.280 -15.752 1.00 94.50 89 LEU A N 1
ATOM 669 C CA . LEU A 1 89 ? 6.287 -2.105 -14.307 1.00 94.50 89 LEU A CA 1
ATOM 670 C C . LEU A 1 89 ? 6.402 -3.472 -13.627 1.00 94.50 89 LEU A C 1
ATOM 672 O O . LEU A 1 89 ? 5.662 -4.408 -13.930 1.00 94.50 89 LEU A O 1
ATOM 676 N N . ALA A 1 90 ? 7.315 -3.566 -12.670 1.00 95.06 90 ALA A N 1
ATOM 677 C CA . ALA A 1 90 ? 7.510 -4.722 -11.819 1.00 95.06 90 ALA A CA 1
ATOM 678 C C . ALA A 1 90 ? 7.482 -4.305 -10.349 1.00 95.06 90 ALA A C 1
ATOM 680 O O . ALA A 1 90 ? 8.065 -3.29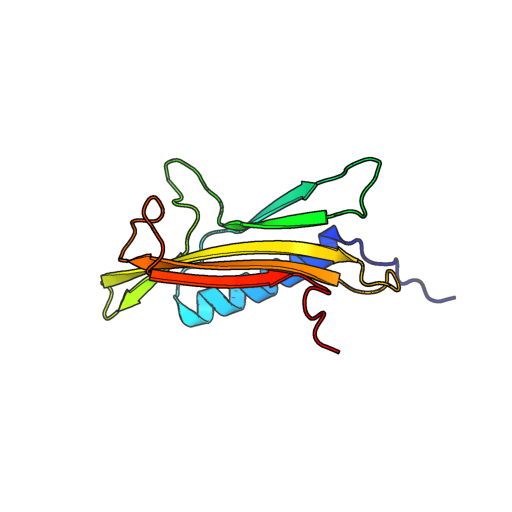7 -9.955 1.00 95.06 90 ALA A O 1
ATOM 681 N N . VAL A 1 91 ? 6.858 -5.129 -9.511 1.00 95.56 91 VAL A N 1
ATOM 682 C CA . VAL A 1 91 ? 6.956 -4.975 -8.059 1.00 95.56 91 VAL A CA 1
ATOM 683 C C . VAL A 1 91 ? 8.306 -5.536 -7.606 1.00 95.56 91 VAL A C 1
ATOM 685 O O . VAL A 1 91 ? 8.593 -6.719 -7.799 1.00 95.56 91 VAL A O 1
ATOM 688 N N . GLU A 1 92 ? 9.141 -4.683 -7.016 1.00 94.81 92 GLU A N 1
ATOM 689 C CA . GLU A 1 92 ? 10.404 -5.064 -6.372 1.00 94.81 92 GLU A CA 1
ATOM 690 C C . GLU A 1 92 ? 10.146 -5.631 -4.979 1.00 94.81 92 GLU A C 1
ATOM 692 O O . GLU A 1 92 ? 10.711 -6.650 -4.592 1.00 94.81 92 GLU A O 1
ATOM 697 N N . LYS A 1 93 ? 9.267 -4.973 -4.222 1.00 95.62 93 LYS A N 1
ATOM 698 C CA . LYS A 1 93 ? 8.875 -5.389 -2.877 1.00 95.62 93 LYS A CA 1
ATOM 699 C C . LYS A 1 93 ? 7.452 -4.949 -2.580 1.00 95.62 93 LYS A C 1
ATOM 701 O O . LYS A 1 93 ? 7.025 -3.896 -3.043 1.00 95.62 93 LYS A O 1
ATOM 706 N N . SER A 1 94 ? 6.738 -5.698 -1.757 1.00 97.00 94 SER A N 1
ATOM 707 C CA . SER A 1 94 ? 5.468 -5.243 -1.198 1.00 97.00 94 SER A CA 1
ATOM 708 C C . SER A 1 94 ? 5.254 -5.776 0.207 1.00 97.00 94 SER A C 1
ATOM 710 O O . SER A 1 94 ? 5.766 -6.830 0.575 1.00 97.00 94 SER A O 1
ATOM 712 N N . SER A 1 95 ? 4.470 -5.043 0.981 1.00 96.94 95 SER A N 1
ATOM 713 C CA . SER A 1 95 ? 4.099 -5.370 2.346 1.00 96.94 95 SER A CA 1
ATOM 714 C C . SER A 1 95 ? 2.630 -5.044 2.549 1.00 96.94 95 SER A C 1
ATOM 716 O O . SER A 1 95 ? 2.220 -3.906 2.330 1.00 96.94 95 SER A O 1
ATOM 718 N N . PHE A 1 96 ? 1.878 -6.024 3.029 1.00 96.38 96 PHE A N 1
ATOM 719 C CA . PHE A 1 96 ? 0.492 -5.874 3.455 1.00 96.38 96 PHE A CA 1
ATOM 720 C C . PHE A 1 96 ? 0.433 -6.230 4.933 1.00 96.38 96 PHE A C 1
ATOM 722 O O . PHE A 1 96 ? 0.770 -7.355 5.298 1.00 96.38 96 PHE A O 1
ATOM 729 N N . ALA A 1 97 ? 0.063 -5.278 5.781 1.00 97.12 97 ALA A N 1
ATOM 730 C CA . ALA A 1 97 ? -0.049 -5.479 7.221 1.00 97.12 97 ALA A CA 1
ATOM 731 C C . ALA A 1 97 ? -1.495 -5.242 7.657 1.00 97.12 97 ALA A C 1
ATOM 733 O O . ALA A 1 97 ? -2.104 -4.244 7.268 1.00 97.12 97 ALA A O 1
ATOM 734 N N . VAL A 1 98 ? -2.039 -6.175 8.438 1.00 96.56 98 VAL A N 1
ATOM 735 C CA . VAL A 1 98 ? -3.416 -6.113 8.932 1.00 96.56 98 VAL A CA 1
ATOM 736 C C . VAL A 1 98 ? -3.406 -5.895 10.434 1.00 96.56 98 VAL A C 1
ATOM 738 O O . VAL A 1 98 ? -2.808 -6.674 11.168 1.00 96.56 98 VAL A O 1
ATOM 741 N N . TYR A 1 99 ? -4.090 -4.852 10.882 1.00 96.44 99 TYR A N 1
ATOM 742 C CA . TYR A 1 99 ? -4.164 -4.416 12.274 1.00 96.44 99 TYR A CA 1
ATOM 743 C C . TYR A 1 99 ? -5.583 -4.600 12.813 1.00 96.44 99 TYR A C 1
ATOM 745 O O . TYR A 1 99 ? -6.537 -4.556 12.027 1.00 96.44 99 TYR A O 1
ATOM 753 N N . PRO A 1 100 ? -5.751 -4.788 14.131 1.00 94.06 100 PRO A N 1
ATOM 754 C CA . PRO A 1 100 ? -7.070 -4.723 14.741 1.00 94.06 100 PRO A CA 1
ATOM 755 C C . PRO A 1 100 ? -7.585 -3.276 14.727 1.00 94.06 100 PRO A C 1
ATOM 757 O O . PRO A 1 100 ? -6.841 -2.346 15.036 1.00 94.06 100 PRO A O 1
ATOM 760 N N . TYR A 1 101 ? -8.865 -3.094 14.397 1.00 90.12 101 TYR A N 1
ATOM 761 C CA . TYR A 1 101 ? -9.537 -1.787 14.405 1.00 90.12 101 TYR A CA 1
ATOM 762 C C . TYR A 1 101 ? -8.759 -0.723 13.608 1.00 90.12 101 TYR A C 1
ATOM 764 O O . TYR A 1 101 ? -8.374 -0.995 12.475 1.00 90.12 101 TYR A O 1
ATOM 772 N N . ASP A 1 102 ? -8.548 0.473 14.155 1.00 81.62 102 ASP A N 1
ATOM 773 C CA . ASP A 1 102 ? -7.787 1.592 13.580 1.00 81.62 102 ASP A CA 1
ATOM 774 C C . ASP A 1 102 ? -6.370 1.743 14.174 1.00 81.62 102 ASP A C 1
ATOM 776 O O . ASP A 1 102 ? -5.670 2.723 13.923 1.00 81.62 102 ASP A O 1
ATOM 780 N N . GLU A 1 103 ? -5.896 0.746 14.925 1.00 83.50 103 GLU A N 1
ATOM 781 C CA . GLU A 1 103 ? -4.673 0.834 15.729 1.00 83.50 103 GLU A CA 1
ATOM 782 C C . GLU A 1 103 ? -3.400 0.465 14.944 1.00 83.50 103 GLU A C 1
ATOM 784 O O . GLU A 1 103 ? -2.657 -0.456 15.289 1.00 83.50 103 GLU A O 1
ATOM 789 N N . VAL A 1 104 ? -3.106 1.219 13.886 1.00 82.00 104 VAL A N 1
ATOM 790 C CA . VAL A 1 104 ? -1.953 0.995 12.985 1.00 82.00 104 VAL A CA 1
ATOM 791 C C . VAL A 1 104 ? -0.573 1.226 13.619 1.00 82.00 104 VAL A C 1
ATOM 793 O O . VAL A 1 104 ? 0.455 0.978 12.993 1.00 82.00 104 VAL A O 1
ATOM 796 N N . THR A 1 105 ? -0.533 1.704 14.863 1.00 82.69 105 THR A N 1
ATOM 797 C CA . THR A 1 105 ? 0.694 1.928 15.643 1.00 82.69 105 THR A CA 1
ATOM 798 C C . THR A 1 105 ? 1.112 0.716 16.479 1.00 82.69 105 THR A C 1
ATOM 800 O O . THR A 1 105 ? 2.205 0.720 17.047 1.00 82.69 105 THR A O 1
ATOM 803 N N . LYS A 1 106 ? 0.264 -0.317 16.570 1.00 85.06 106 LYS A N 1
ATOM 804 C CA . LYS A 1 106 ? 0.537 -1.559 17.311 1.00 85.06 106 LYS A CA 1
ATOM 805 C C . LYS A 1 106 ? 1.149 -2.633 16.410 1.00 85.06 106 LYS A C 1
ATOM 807 O O . LYS A 1 106 ? 1.429 -2.399 15.242 1.00 85.06 106 LYS A O 1
ATOM 812 N N . GLU A 1 107 ? 1.389 -3.821 16.955 1.00 90.44 107 GLU A N 1
ATOM 813 C CA . GLU A 1 107 ? 1.811 -4.973 16.157 1.00 90.44 107 GLU A CA 1
ATOM 814 C C . GLU A 1 107 ? 0.656 -5.456 15.254 1.00 90.44 107 GLU A C 1
ATOM 816 O O . GLU A 1 107 ? -0.484 -5.551 15.724 1.00 90.44 107 GLU A O 1
ATOM 821 N N . PRO A 1 108 ? 0.904 -5.743 13.962 1.00 95.81 108 PRO A N 1
ATOM 822 C CA . PRO A 1 108 ? -0.132 -6.272 13.085 1.00 95.81 108 PRO A CA 1
ATOM 823 C C . PRO A 1 108 ? -0.533 -7.694 13.498 1.00 95.81 108 PRO A C 1
ATOM 825 O O . PRO A 1 108 ? 0.305 -8.497 13.899 1.00 95.81 108 PRO A O 1
ATOM 828 N N . LEU A 1 109 ? -1.809 -8.040 13.308 1.00 96.94 109 LEU A N 1
ATOM 829 C CA . LEU A 1 109 ? -2.326 -9.405 13.470 1.00 96.94 109 LEU A CA 1
ATOM 830 C C . LEU A 1 109 ? -1.585 -10.388 12.565 1.00 96.94 109 LEU A C 1
ATOM 832 O O . LEU A 1 109 ? -1.290 -11.514 12.955 1.00 96.94 109 LEU A O 1
ATOM 836 N N . PHE A 1 110 ? -1.317 -9.958 11.335 1.00 96.81 110 PHE A N 1
ATOM 837 C CA . PHE A 1 110 ? -0.440 -10.656 10.415 1.00 96.81 110 PHE A CA 1
ATOM 838 C C . PHE A 1 110 ? 0.095 -9.694 9.359 1.00 96.81 110 PHE A C 1
ATOM 840 O O . PHE A 1 110 ? -0.457 -8.618 9.101 1.00 96.81 110 PHE A O 1
ATOM 847 N N . ARG A 1 111 ? 1.176 -10.123 8.712 1.00 96.56 111 ARG A N 1
ATOM 848 C CA . ARG A 1 111 ? 1.814 -9.396 7.625 1.00 96.56 111 ARG A CA 1
A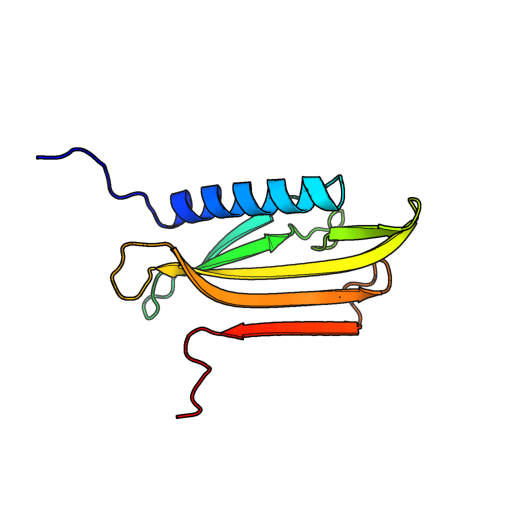TOM 849 C C . ARG A 1 111 ? 2.221 -10.356 6.522 1.00 96.56 111 ARG A C 1
ATOM 851 O O . ARG A 1 111 ? 2.731 -11.439 6.794 1.00 96.56 111 ARG A O 1
ATOM 858 N N . VAL A 1 112 ? 2.017 -9.932 5.283 1.00 96.50 112 VAL A N 1
ATOM 859 C CA . VAL A 1 112 ? 2.484 -10.639 4.093 1.00 96.50 112 VAL A CA 1
ATOM 860 C C . VAL A 1 112 ? 3.507 -9.765 3.394 1.00 96.50 112 VAL A C 1
ATOM 862 O O . VAL A 1 112 ? 3.232 -8.611 3.059 1.00 96.50 112 VAL A O 1
ATOM 865 N N . GLU A 1 113 ? 4.690 -10.326 3.176 1.00 96.50 113 GLU A N 1
ATOM 866 C CA . GLU A 1 113 ? 5.773 -9.675 2.456 1.00 96.50 113 GLU A CA 1
ATOM 867 C C . GLU A 1 113 ? 6.070 -10.399 1.154 1.00 96.50 113 GLU A C 1
ATOM 869 O O . GLU A 1 113 ? 6.056 -11.626 1.070 1.00 96.50 113 GLU A O 1
ATOM 874 N N . TYR A 1 114 ? 6.404 -9.611 0.145 1.00 95.19 114 TYR A N 1
ATOM 875 C CA . TYR A 1 114 ? 6.977 -10.088 -1.095 1.00 95.19 114 TYR A CA 1
ATOM 876 C C . TYR A 1 114 ? 8.236 -9.280 -1.384 1.00 95.19 114 TYR A C 1
ATOM 878 O O . TYR A 1 114 ? 8.255 -8.058 -1.231 1.00 95.19 114 TYR A O 1
ATOM 886 N N . VAL A 1 115 ? 9.283 -9.974 -1.816 1.00 94.88 115 VAL A N 1
ATOM 887 C CA . VAL A 1 115 ? 10.533 -9.383 -2.292 1.00 94.88 115 VAL A CA 1
ATOM 888 C C . VAL A 1 115 ? 10.921 -10.131 -3.558 1.00 94.88 115 VAL A C 1
ATOM 890 O O . VAL A 1 115 ? 11.007 -11.360 -3.564 1.00 94.88 115 VAL A O 1
ATOM 893 N N . ARG A 1 116 ? 11.138 -9.407 -4.652 1.00 90.75 116 ARG A N 1
ATOM 894 C CA . ARG A 1 116 ? 11.510 -9.990 -5.939 1.00 90.75 116 ARG A CA 1
ATOM 895 C C . ARG A 1 116 ? 12.833 -10.747 -5.797 1.00 90.75 116 ARG A C 1
ATOM 897 O O . ARG A 1 116 ? 13.804 -10.239 -5.251 1.00 90.75 116 ARG A O 1
ATOM 904 N N . GLY A 1 117 ? 12.868 -11.989 -6.278 1.00 86.25 117 GLY A N 1
ATOM 905 C CA . GLY A 1 117 ? 14.074 -12.826 -6.232 1.00 86.25 117 GLY A CA 1
ATOM 906 C C . GLY A 1 117 ? 14.429 -13.406 -4.854 1.00 86.25 117 GLY A C 1
ATOM 907 O O . GLY A 1 117 ? 15.493 -14.007 -4.715 1.00 86.25 117 GLY A O 1
ATOM 908 N N . SER A 1 118 ? 13.559 -13.278 -3.843 1.00 83.50 118 SER A N 1
ATOM 909 C CA . SER A 1 118 ? 13.767 -13.907 -2.527 1.00 83.50 118 SER A CA 1
ATOM 910 C C . SER A 1 118 ? 13.520 -15.419 -2.521 1.00 83.50 118 SER A C 1
ATOM 912 O O . SER A 1 118 ? 13.963 -16.105 -1.600 1.00 83.50 118 SER A O 1
ATOM 914 N N . ASN A 1 119 ? 12.883 -15.966 -3.563 1.00 62.91 119 ASN A N 1
ATOM 915 C CA . ASN A 1 119 ? 12.719 -17.407 -3.724 1.00 62.91 119 ASN A CA 1
ATOM 916 C C . ASN A 1 119 ? 14.042 -18.050 -4.183 1.00 62.91 119 ASN A C 1
ATOM 918 O O . ASN A 1 119 ? 14.248 -18.319 -5.365 1.00 62.91 119 ASN A O 1
ATOM 922 N N . LYS A 1 120 ? 14.967 -18.233 -3.234 1.00 56.09 120 LYS A N 1
ATOM 923 C CA . LYS A 1 120 ? 16.282 -18.867 -3.433 1.00 56.09 120 LYS A CA 1
ATOM 924 C C . LYS A 1 120 ? 16.296 -20.371 -3.145 1.00 56.09 120 LYS A C 1
ATOM 926 O O . LYS A 1 120 ? 17.369 -20.962 -3.122 1.00 56.09 120 LYS A O 1
ATOM 931 N N . TYR A 1 121 ? 15.142 -21.005 -2.955 1.00 50.78 121 TYR A N 1
ATOM 932 C CA . TYR A 1 121 ? 15.078 -22.462 -2.862 1.00 50.78 121 TYR A CA 1
ATOM 933 C C . TYR A 1 121 ? 15.046 -23.069 -4.269 1.00 50.78 121 TYR A C 1
ATOM 935 O O . TYR A 1 121 ? 13.984 -23.253 -4.866 1.00 50.78 121 TYR A O 1
ATOM 943 N N . ARG A 1 122 ? 16.241 -23.345 -4.798 1.00 44.81 122 ARG A N 1
ATOM 944 C CA . ARG A 1 122 ? 16.492 -24.299 -5.878 1.00 44.81 122 ARG A CA 1
ATOM 945 C C . ARG A 1 122 ? 17.671 -25.177 -5.502 1.00 44.81 122 ARG A C 1
ATOM 947 O O . ARG A 1 122 ? 18.658 -24.608 -4.988 1.00 44.81 122 ARG A O 1
#